Protein AF-A0A523IFW9-F1 (afdb_monomer_lite)

Secondary structure (DSSP, 8-state):
-EEEESS-EEEEEEEE-TT--EEEEEEEEEE-SEEEE-----TTPPSEEEEEEEEETTEEEEEEEEE--HHHHHHHHHS--------

Sequence (87 aa):
MRYSLVQNSNVILKVFNILGQEIQTLVNKTQVAGEYEISWNSGDLPSGLYVYRLQAGQSVEIRKMILPKIKEIVDKARGGFFAPFHK

Foldseek 3Di:
DKDFDPAWFQKWKFKADPVRDTDDTQGGGTDGGGMDDGDDDPDPDDWAKMKMWIDTHPDIDIDIDTDDDPVVVVVVVVPDDDPDPDD

Structure (mmCIF, N/CA/C/O backbone):
data_AF-A0A523IFW9-F1
#
_entry.id   AF-A0A523IFW9-F1
#
loop_
_atom_site.group_PDB
_atom_site.id
_atom_site.type_symbol
_atom_site.label_atom_id
_atom_site.label_alt_id
_atom_site.label_comp_id
_atom_site.label_asym_id
_atom_site.label_en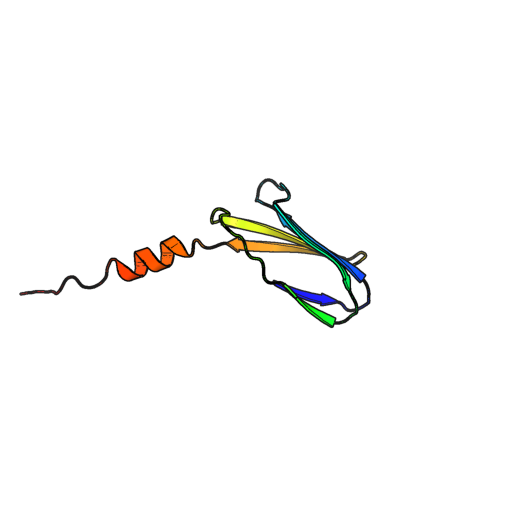tity_id
_atom_site.label_seq_id
_atom_site.pdbx_PDB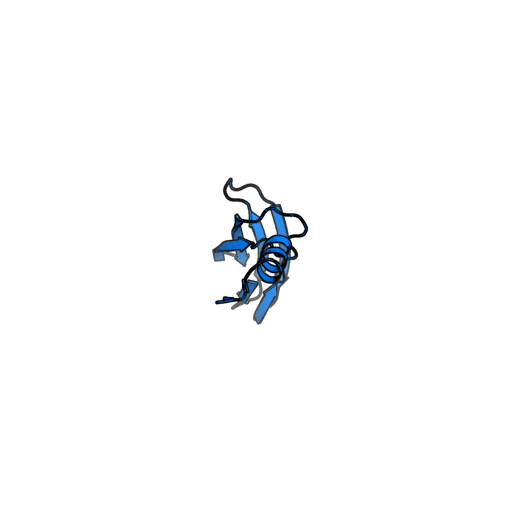_ins_code
_atom_site.Cartn_x
_atom_site.Cartn_y
_atom_site.Cartn_z
_atom_site.occupancy
_atom_site.B_iso_or_equiv
_atom_site.auth_seq_id
_atom_site.auth_comp_id
_atom_site.auth_asym_id
_atom_site.auth_atom_id
_atom_site.pdbx_PDB_model_num
ATOM 1 N N . MET A 1 1 ? 1.962 -8.488 1.525 1.00 91.12 1 MET A N 1
ATOM 2 C CA . MET A 1 1 ? 2.079 -7.320 2.436 1.00 91.12 1 MET A CA 1
ATOM 3 C C . MET A 1 1 ? 1.167 -7.568 3.625 1.00 91.12 1 MET A C 1
ATOM 5 O O . MET A 1 1 ? 0.053 -8.006 3.384 1.00 91.12 1 MET A O 1
ATOM 9 N N . ARG A 1 2 ? 1.613 -7.342 4.867 1.00 95.19 2 ARG A N 1
ATOM 10 C CA . ARG A 1 2 ? 0.806 -7.605 6.076 1.00 95.19 2 ARG A CA 1
ATOM 11 C C . ARG A 1 2 ? 0.648 -6.349 6.932 1.00 95.19 2 ARG A C 1
ATOM 13 O O . ARG A 1 2 ? 1.603 -5.571 7.038 1.00 95.19 2 ARG A O 1
ATOM 20 N N . TYR A 1 3 ? -0.531 -6.172 7.519 1.00 96.44 3 TYR A N 1
ATOM 21 C CA . TYR A 1 3 ? -0.826 -5.122 8.495 1.00 96.44 3 TYR A CA 1
ATOM 22 C C . TYR A 1 3 ? -1.965 -5.534 9.428 1.00 96.44 3 TYR A C 1
ATOM 24 O O . TYR A 1 3 ? -2.818 -6.339 9.053 1.00 96.44 3 TYR A O 1
ATOM 32 N N . SER A 1 4 ? -1.982 -4.922 10.609 1.00 96.69 4 SER A N 1
ATOM 33 C CA . SER A 1 4 ? -3.001 -5.115 11.630 1.00 96.69 4 SER A CA 1
ATOM 34 C C . SER A 1 4 ? -3.804 -3.835 11.839 1.00 96.69 4 SER A C 1
ATOM 36 O O . SER A 1 4 ? -3.292 -2.721 11.703 1.00 96.69 4 SER A O 1
ATOM 38 N N . LEU A 1 5 ? -5.086 -3.987 12.152 1.00 97.56 5 LEU A N 1
ATOM 39 C CA . LEU A 1 5 ? -5.977 -2.897 12.526 1.00 97.56 5 LEU A CA 1
ATOM 40 C C . LEU A 1 5 ? -6.439 -3.105 13.964 1.00 97.56 5 LEU A C 1
ATOM 42 O O . LEU A 1 5 ? -7.089 -4.103 14.268 1.00 97.56 5 LEU A O 1
ATOM 46 N N . VAL A 1 6 ? -6.160 -2.129 14.828 1.00 95.50 6 VAL A N 1
ATOM 47 C CA . VAL A 1 6 ? -6.628 -2.133 16.227 1.00 95.50 6 VAL A CA 1
ATOM 48 C C . VAL A 1 6 ? -8.117 -1.789 16.353 1.00 95.50 6 VAL A C 1
ATOM 50 O O . VAL A 1 6 ? -8.754 -2.141 17.338 1.00 95.50 6 VAL A O 1
ATOM 53 N N . GLN A 1 7 ? -8.681 -1.112 15.349 1.00 96.69 7 GLN A N 1
ATOM 54 C CA . GLN A 1 7 ? -10.082 -0.702 15.300 1.00 96.69 7 GLN A CA 1
ATOM 55 C C . GLN A 1 7 ? -10.581 -0.610 13.856 1.00 96.69 7 GLN A C 1
ATOM 57 O O . GLN A 1 7 ? -9.791 -0.477 12.914 1.00 96.69 7 GLN A O 1
ATOM 62 N N . ASN A 1 8 ? -11.903 -0.601 13.691 1.00 97.81 8 ASN A N 1
ATOM 63 C CA . ASN A 1 8 ? -12.540 -0.410 12.391 1.00 97.81 8 ASN A CA 1
ATOM 64 C C . ASN A 1 8 ? -12.087 0.915 11.770 1.00 97.81 8 ASN A C 1
ATOM 66 O O . ASN A 1 8 ? -12.186 1.971 12.397 1.00 97.81 8 ASN A O 1
ATOM 70 N N . SER A 1 9 ? -11.580 0.850 10.543 1.00 98.06 9 SER A N 1
ATOM 71 C CA . SER A 1 9 ? -10.943 1.990 9.886 1.00 98.06 9 SER A CA 1
ATOM 72 C C . SER A 1 9 ? -11.238 1.994 8.393 1.00 98.06 9 SER A C 1
ATOM 74 O O . SER A 1 9 ? -11.333 0.938 7.766 1.00 98.06 9 SER A O 1
ATOM 76 N N . ASN A 1 10 ? -11.345 3.185 7.800 1.00 98.19 10 ASN A N 1
ATOM 77 C CA . ASN A 1 10 ? -11.204 3.319 6.354 1.00 98.19 10 ASN A CA 1
ATOM 78 C C . ASN A 1 10 ? -9.730 3.098 5.996 1.00 98.19 10 ASN A C 1
ATOM 80 O O . ASN A 1 10 ? -8.861 3.802 6.519 1.00 98.19 10 ASN A O 1
ATOM 84 N N . VAL A 1 11 ? -9.470 2.088 5.166 1.00 98.38 11 VAL A N 1
ATOM 85 C CA . VAL A 1 11 ? -8.126 1.674 4.773 1.00 98.38 11 VAL A CA 1
ATOM 86 C C . VAL A 1 11 ? -7.878 2.021 3.317 1.00 98.38 11 VAL A C 1
ATOM 88 O O . VAL A 1 11 ? -8.630 1.605 2.432 1.00 98.38 11 VAL A O 1
ATOM 91 N N . ILE A 1 12 ? -6.778 2.733 3.078 1.00 98.50 12 ILE A N 1
ATOM 92 C CA . ILE A 1 12 ? -6.262 3.056 1.753 1.00 98.50 12 ILE A CA 1
ATOM 93 C C . ILE A 1 12 ? -4.833 2.522 1.655 1.00 98.50 12 ILE A C 1
ATOM 95 O O . ILE A 1 12 ? -3.940 3.000 2.351 1.00 98.50 12 ILE A O 1
ATOM 99 N N . LEU A 1 13 ? -4.608 1.542 0.780 1.00 98.19 13 LEU A N 1
ATOM 100 C CA . LEU A 1 13 ? -3.284 1.010 0.461 1.00 98.19 13 LEU A CA 1
ATOM 101 C C . LEU A 1 13 ? -2.957 1.359 -0.989 1.00 98.19 13 LEU A C 1
ATOM 103 O O . LEU A 1 13 ? -3.623 0.878 -1.908 1.00 98.19 13 LEU A O 1
ATOM 107 N N . LYS A 1 14 ? -1.924 2.172 -1.190 1.00 98.31 14 LYS A N 1
ATOM 108 C CA . LYS A 1 14 ? -1.470 2.621 -2.512 1.00 98.31 14 LYS A CA 1
ATOM 109 C C . LYS A 1 14 ? -0.005 2.291 -2.727 1.00 98.31 14 LYS A C 1
ATOM 111 O O . LYS A 1 14 ? 0.779 2.375 -1.785 1.00 98.31 14 LYS A O 1
ATOM 116 N N . VAL A 1 15 ? 0.356 1.951 -3.958 1.00 97.62 15 VAL A N 1
ATOM 117 C CA . VAL A 1 15 ? 1.731 1.688 -4.392 1.00 97.62 15 VAL A CA 1
ATOM 118 C C . VAL A 1 15 ? 2.202 2.817 -5.299 1.00 97.62 15 VAL A C 1
ATOM 120 O O . VAL A 1 15 ? 1.449 3.298 -6.142 1.00 97.62 15 VAL A O 1
ATOM 123 N N . PHE A 1 16 ? 3.459 3.209 -5.133 1.00 97.88 16 PHE A N 1
ATOM 124 C CA . PHE A 1 16 ? 4.126 4.302 -5.821 1.00 97.88 16 PHE A CA 1
ATOM 125 C C . PHE A 1 16 ? 5.494 3.853 -6.335 1.00 97.88 16 PHE A C 1
ATOM 127 O O . PHE A 1 16 ? 6.145 2.987 -5.740 1.00 97.88 16 PHE A O 1
ATOM 134 N N . ASN A 1 17 ? 5.957 4.478 -7.414 1.00 96.00 17 ASN A N 1
ATOM 135 C CA . ASN A 1 17 ? 7.357 4.386 -7.824 1.00 96.00 17 ASN A CA 1
ATOM 136 C C . ASN A 1 17 ? 8.235 5.385 -7.042 1.00 96.00 17 ASN A C 1
ATOM 138 O O . ASN A 1 17 ? 7.746 6.178 -6.236 1.00 96.00 17 ASN A O 1
ATOM 142 N N . ILE A 1 18 ? 9.549 5.365 -7.286 1.00 94.75 18 ILE A N 1
ATOM 143 C CA . ILE A 1 18 ? 10.513 6.237 -6.588 1.00 94.75 18 ILE A CA 1
ATOM 144 C C . ILE A 1 18 ? 10.329 7.735 -6.865 1.00 94.75 18 ILE A C 1
ATOM 146 O O . ILE A 1 18 ? 10.818 8.553 -6.093 1.00 94.75 18 ILE A O 1
ATOM 150 N N . LEU A 1 19 ? 9.628 8.094 -7.944 1.00 95.62 19 LEU A N 1
ATOM 151 C CA . LEU A 1 19 ? 9.304 9.480 -8.286 1.00 95.62 19 LEU A CA 1
ATOM 152 C C . LEU A 1 19 ? 8.026 9.960 -7.576 1.00 95.62 19 LEU A C 1
ATOM 154 O O . LEU A 1 19 ? 7.598 11.091 -7.784 1.00 95.62 19 LEU A O 1
ATOM 158 N N . GLY A 1 20 ? 7.398 9.107 -6.759 1.00 95.25 20 GLY A N 1
ATOM 159 C CA . GLY A 1 20 ? 6.156 9.415 -6.053 1.00 95.25 20 GLY A CA 1
ATOM 160 C C . GLY A 1 20 ? 4.902 9.309 -6.923 1.00 95.25 20 GLY A C 1
ATOM 161 O O . GLY A 1 20 ? 3.830 9.719 -6.487 1.00 95.25 20 GLY A O 1
ATOM 162 N N . GLN A 1 21 ? 5.002 8.754 -8.133 1.00 96.81 21 GLN A N 1
ATOM 163 C CA . GLN A 1 21 ? 3.841 8.543 -8.997 1.00 96.81 21 GLN A CA 1
ATOM 164 C C . GLN A 1 21 ? 3.043 7.340 -8.492 1.00 96.81 21 GLN A C 1
ATOM 166 O O . GLN A 1 21 ? 3.620 6.278 -8.249 1.00 96.81 21 GLN A O 1
ATOM 171 N N . GLU A 1 22 ? 1.726 7.504 -8.331 1.00 97.31 22 GLU A N 1
ATOM 172 C CA . GLU A 1 22 ? 0.827 6.405 -7.969 1.00 97.31 22 GLU A CA 1
ATOM 173 C C . GLU A 1 22 ? 0.771 5.389 -9.112 1.00 97.31 22 GLU A C 1
ATOM 175 O O . GLU A 1 22 ? 0.459 5.731 -10.249 1.00 97.31 22 GLU A O 1
ATOM 180 N N . ILE A 1 23 ? 1.079 4.136 -8.793 1.00 96.44 23 ILE A N 1
ATOM 181 C CA . ILE A 1 23 ? 1.051 3.013 -9.730 1.00 96.44 23 ILE A CA 1
ATOM 182 C C . ILE A 1 23 ? -0.269 2.260 -9.612 1.00 96.44 23 ILE A C 1
ATOM 184 O O . ILE A 1 23 ? -0.861 1.880 -10.618 1.00 96.44 23 ILE A O 1
ATOM 188 N N . GLN A 1 24 ? -0.730 2.023 -8.381 1.00 95.81 24 GLN A N 1
ATOM 189 C CA . GLN A 1 24 ? -1.934 1.235 -8.142 1.00 95.81 24 GLN A CA 1
ATOM 190 C C . GLN A 1 24 ? -2.523 1.499 -6.756 1.00 95.81 24 GLN A C 1
ATOM 192 O O . GLN A 1 24 ? -1.799 1.574 -5.761 1.00 95.81 24 GLN A O 1
ATOM 197 N N . THR A 1 25 ? -3.853 1.538 -6.674 1.00 97.38 25 THR A N 1
ATOM 198 C CA . THR A 1 25 ? -4.592 1.411 -5.413 1.00 97.38 25 THR A CA 1
ATOM 199 C C . THR A 1 25 ? -4.956 -0.060 -5.193 1.00 97.38 25 THR A C 1
ATOM 201 O O . THR A 1 25 ? -5.644 -0.663 -6.012 1.00 97.38 25 THR A O 1
ATOM 204 N N . LEU A 1 26 ? -4.486 -0.647 -4.092 1.00 97.00 26 LEU A N 1
ATOM 205 C CA . LEU A 1 26 ? -4.700 -2.056 -3.736 1.00 97.00 26 LEU A CA 1
ATOM 206 C C . LEU A 1 26 ? -5.866 -2.249 -2.763 1.00 97.00 26 LEU A C 1
ATOM 208 O O . LEU A 1 26 ? -6.560 -3.261 -2.809 1.00 97.00 26 LEU A O 1
ATOM 212 N N . VAL A 1 27 ? -6.077 -1.280 -1.873 1.00 98.06 27 VAL A N 1
ATOM 213 C CA . VAL A 1 27 ? -7.186 -1.268 -0.914 1.00 98.06 27 VAL A CA 1
ATOM 214 C C . VAL A 1 27 ? -7.738 0.149 -0.859 1.00 98.06 27 VAL A C 1
ATOM 216 O O . VAL A 1 27 ? -6.967 1.103 -0.794 1.00 98.06 27 VAL A O 1
ATOM 219 N N . ASN A 1 28 ? -9.060 0.280 -0.889 1.00 98.00 28 ASN A N 1
ATOM 220 C CA . ASN A 1 28 ? -9.773 1.527 -0.622 1.00 98.00 28 ASN A CA 1
ATOM 221 C C . ASN A 1 28 ? -11.168 1.190 -0.082 1.00 98.00 28 ASN A C 1
ATOM 223 O O . ASN A 1 28 ? -12.154 1.205 -0.818 1.00 98.00 28 ASN A O 1
ATOM 227 N N . LYS A 1 29 ? -11.232 0.746 1.175 1.00 98.00 29 LYS A N 1
ATOM 228 C CA . LYS A 1 29 ? -12.490 0.331 1.809 1.00 98.00 29 LYS A CA 1
ATOM 229 C C . LYS A 1 29 ? -12.403 0.379 3.324 1.00 98.00 29 LYS A C 1
ATOM 231 O O . LYS A 1 29 ? -11.322 0.307 3.902 1.00 98.00 29 LYS A O 1
ATOM 236 N N . THR A 1 30 ? -13.561 0.431 3.969 1.00 98.25 30 THR A N 1
ATOM 237 C CA . THR A 1 30 ? -13.653 0.204 5.411 1.00 98.25 30 THR A CA 1
ATOM 238 C C . THR A 1 30 ? -13.378 -1.262 5.724 1.00 98.25 30 THR A C 1
ATOM 240 O O . THR A 1 30 ? -13.924 -2.161 5.084 1.00 98.25 30 THR A O 1
ATOM 243 N N . GLN A 1 31 ? -12.513 -1.495 6.704 1.00 98.25 31 GLN A N 1
ATOM 244 C CA . GLN A 1 31 ? -12.160 -2.813 7.214 1.00 98.25 31 GLN A CA 1
ATOM 245 C C . GLN A 1 31 ? -12.352 -2.839 8.728 1.00 98.25 31 GLN A C 1
ATOM 247 O O . GLN A 1 31 ? -12.169 -1.824 9.404 1.00 98.25 31 GLN A O 1
ATOM 252 N N . VAL A 1 32 ? -12.754 -3.994 9.253 1.00 98.38 32 VAL A N 1
ATOM 253 C CA . VAL A 1 32 ? -12.901 -4.202 10.697 1.00 98.38 32 VAL A CA 1
ATOM 254 C C . VAL A 1 32 ? -11.542 -4.435 11.357 1.00 98.38 32 VAL A C 1
ATOM 256 O O . VAL A 1 32 ? -10.572 -4.747 10.664 1.00 98.38 32 VAL A O 1
ATOM 259 N N . ALA A 1 33 ? -11.464 -4.297 12.679 1.00 98.19 33 ALA A N 1
ATOM 260 C CA . ALA A 1 33 ? -10.270 -4.677 13.435 1.00 98.19 33 ALA A CA 1
ATOM 261 C C . ALA A 1 33 ? -9.836 -6.120 13.107 1.00 98.19 33 ALA A C 1
ATOM 263 O O . ALA A 1 33 ? -10.682 -7.005 12.957 1.00 98.19 33 ALA A O 1
ATOM 264 N N . GLY A 1 34 ? -8.530 -6.351 12.975 1.00 98.12 34 GLY A N 1
ATOM 265 C CA . GLY A 1 34 ? -7.976 -7.655 12.604 1.00 98.12 34 GLY A CA 1
ATOM 266 C C . GLY A 1 34 ? -6.705 -7.579 11.761 1.00 98.12 34 GLY A C 1
ATOM 267 O O . GLY A 1 34 ? -6.186 -6.500 11.476 1.00 98.12 34 GLY A O 1
ATOM 268 N N . GLU A 1 35 ? -6.216 -8.751 11.362 1.00 98.06 35 GLU A N 1
ATOM 269 C CA . GLU A 1 35 ? -5.013 -8.930 10.547 1.00 98.06 35 GLU A CA 1
ATOM 270 C C . GLU A 1 35 ? -5.365 -9.075 9.067 1.00 98.06 35 GLU A C 1
ATOM 272 O O . GLU A 1 35 ? -6.305 -9.782 8.700 1.00 98.06 35 GLU A O 1
ATOM 277 N N . TYR A 1 36 ? -4.570 -8.447 8.204 1.00 97.88 36 TYR A N 1
ATOM 278 C CA . TYR A 1 36 ? -4.782 -8.468 6.764 1.00 97.88 36 TYR A CA 1
ATOM 279 C C . TYR A 1 36 ? -3.504 -8.816 6.018 1.00 97.88 36 TYR A C 1
ATOM 281 O O . TYR A 1 36 ? -2.413 -8.325 6.318 1.00 97.88 36 TYR A O 1
ATOM 289 N N . GLU A 1 37 ? -3.665 -9.634 4.982 1.00 96.75 37 GLU A N 1
ATOM 290 C CA . GLU A 1 37 ? -2.627 -9.935 4.011 1.00 96.75 37 GLU A CA 1
ATOM 291 C C . GLU A 1 37 ? -3.092 -9.536 2.613 1.00 96.75 37 GLU A C 1
ATOM 293 O O . GLU A 1 37 ? -4.161 -9.932 2.153 1.00 96.75 37 GLU A O 1
ATOM 298 N N . ILE A 1 38 ? -2.268 -8.740 1.937 1.00 94.62 38 ILE A N 1
ATOM 299 C CA . ILE A 1 38 ? -2.500 -8.284 0.571 1.00 94.62 38 ILE A CA 1
ATOM 300 C C . ILE A 1 38 ? -1.429 -8.872 -0.338 1.00 94.62 38 ILE A C 1
ATOM 302 O O . ILE A 1 38 ? -0.229 -8.631 -0.146 1.00 94.62 38 ILE A O 1
ATOM 306 N N . SER A 1 39 ? -1.881 -9.606 -1.349 1.00 90.25 39 SER A N 1
ATOM 307 C CA . SER A 1 39 ? -1.061 -10.058 -2.469 1.00 90.25 39 SER A CA 1
ATOM 308 C C . SER A 1 39 ? -1.084 -8.996 -3.559 1.00 90.25 39 SER A C 1
ATOM 310 O O . SER A 1 39 ? -2.150 -8.635 -4.054 1.00 90.25 39 SER A O 1
ATOM 312 N N . TRP A 1 40 ? 0.088 -8.489 -3.937 1.00 90.31 40 TRP A N 1
ATOM 313 C CA . TRP A 1 40 ? 0.215 -7.550 -5.046 1.00 90.31 40 TRP A CA 1
ATOM 314 C C . TRP A 1 40 ? 0.731 -8.285 -6.281 1.00 90.31 40 TRP A C 1
ATOM 316 O O . TRP A 1 40 ? 1.868 -8.754 -6.290 1.00 90.31 40 TRP A O 1
ATOM 326 N N . ASN A 1 41 ? -0.110 -8.394 -7.311 1.00 86.50 41 ASN A N 1
ATOM 327 C CA . ASN A 1 41 ? 0.329 -8.831 -8.630 1.00 86.50 41 ASN A CA 1
ATOM 328 C C . ASN A 1 41 ? 0.857 -7.614 -9.394 1.00 86.50 41 ASN A C 1
ATOM 330 O O . ASN A 1 41 ? 0.081 -6.767 -9.832 1.00 86.50 41 ASN A O 1
ATOM 334 N N . SER A 1 42 ? 2.175 -7.537 -9.530 1.00 83.44 4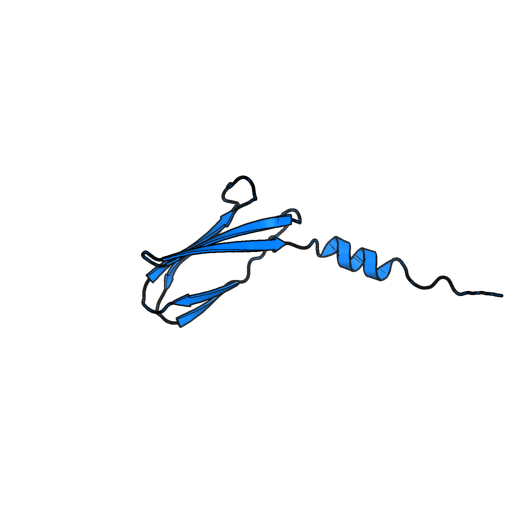2 SER A N 1
ATOM 335 C CA . SER A 1 42 ? 2.867 -6.437 -10.193 1.00 83.44 42 SER A CA 1
ATOM 336 C C . SER A 1 42 ? 2.831 -6.512 -11.723 1.00 83.44 42 SER A C 1
ATOM 338 O O . SER A 1 42 ? 3.377 -5.623 -12.365 1.00 83.44 42 SER A O 1
ATOM 340 N N . GLY A 1 43 ? 2.240 -7.556 -12.317 1.00 85.44 43 GLY A N 1
ATOM 341 C CA . GLY A 1 43 ? 2.181 -7.731 -13.771 1.00 85.44 43 GLY A CA 1
ATOM 342 C C . GLY A 1 43 ? 3.551 -7.558 -14.434 1.00 85.44 43 GLY A C 1
ATOM 343 O O . GLY A 1 43 ? 4.539 -8.137 -13.983 1.00 85.44 43 GLY A O 1
ATOM 344 N N . ASP A 1 44 ? 3.602 -6.704 -15.457 1.00 85.94 44 ASP A N 1
ATOM 345 C CA . ASP A 1 44 ? 4.811 -6.384 -16.228 1.00 85.94 44 ASP A CA 1
ATOM 346 C C . ASP A 1 44 ? 5.603 -5.182 -15.680 1.00 85.94 44 ASP A C 1
ATOM 348 O O . ASP A 1 44 ? 6.430 -4.599 -16.386 1.00 85.94 44 ASP A O 1
ATOM 352 N N . LEU A 1 45 ? 5.361 -4.776 -14.428 1.00 90.44 45 LEU A N 1
ATOM 353 C CA . LEU A 1 45 ? 6.107 -3.674 -13.831 1.00 90.44 45 LEU A CA 1
ATOM 354 C C . LEU A 1 45 ? 7.614 -3.985 -13.787 1.00 90.44 45 LEU A C 1
ATOM 356 O O . LEU A 1 45 ? 8.009 -5.097 -13.415 1.00 90.44 45 LEU A O 1
ATOM 360 N N . PRO A 1 46 ? 8.477 -3.002 -14.111 1.00 90.62 46 PRO A N 1
ATOM 361 C CA . PRO A 1 46 ? 9.915 -3.179 -14.030 1.00 90.62 46 PRO A CA 1
ATOM 362 C C . PRO A 1 46 ? 10.348 -3.572 -12.626 1.00 90.62 46 PRO A C 1
ATOM 364 O O . PRO A 1 46 ? 9.815 -3.094 -11.623 1.00 90.62 46 PRO A O 1
ATOM 367 N N . SER A 1 47 ? 11.381 -4.394 -12.552 1.00 90.62 47 SER A N 1
ATOM 368 C CA . SER A 1 47 ? 12.027 -4.687 -11.281 1.00 90.62 47 SER A CA 1
ATOM 369 C C . SER A 1 47 ? 12.683 -3.443 -10.717 1.00 90.62 47 SER A C 1
ATOM 371 O O . SER A 1 47 ? 13.249 -2.636 -11.452 1.00 90.62 47 SER A O 1
ATOM 373 N N . GLY A 1 48 ? 12.604 -3.287 -9.404 1.00 92.19 48 GLY A N 1
ATOM 374 C CA . GLY A 1 48 ? 13.108 -2.089 -8.758 1.00 92.19 48 GLY A CA 1
ATOM 375 C C . GLY A 1 48 ? 12.469 -1.818 -7.412 1.00 92.19 48 GLY A C 1
ATOM 376 O O . GLY A 1 48 ? 11.749 -2.647 -6.851 1.00 92.19 48 GLY A O 1
ATOM 377 N N . LEU A 1 49 ? 12.779 -0.637 -6.890 1.00 94.75 49 LEU A N 1
ATOM 378 C CA . LEU A 1 49 ? 12.246 -0.146 -5.634 1.00 94.75 49 LEU A CA 1
ATOM 379 C C . LEU A 1 49 ? 10.868 0.478 -5.856 1.00 94.75 49 LEU A C 1
ATO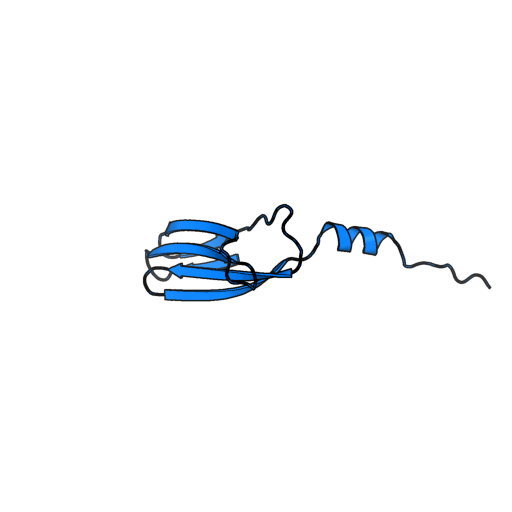M 381 O O . LEU A 1 49 ? 10.705 1.387 -6.666 1.00 94.75 49 LEU A O 1
ATOM 385 N N . TYR A 1 50 ? 9.911 0.032 -5.059 1.00 96.50 50 TYR A N 1
ATOM 386 C CA . TYR A 1 50 ? 8.591 0.627 -4.943 1.00 96.50 50 TYR A CA 1
ATOM 387 C C . TYR A 1 50 ? 8.340 1.018 -3.494 1.00 96.50 50 TYR A C 1
ATOM 389 O O . TYR A 1 50 ? 8.973 0.521 -2.557 1.00 96.50 50 TYR A O 1
ATOM 397 N N . VAL A 1 51 ? 7.397 1.927 -3.311 1.00 97.19 51 VAL A N 1
ATOM 398 C CA . VAL A 1 51 ? 6.944 2.378 -2.001 1.00 97.19 51 VAL A CA 1
ATOM 399 C C . VAL A 1 51 ? 5.459 2.102 -1.913 1.00 97.19 51 VAL A C 1
ATOM 401 O O . VAL A 1 51 ? 4.733 2.371 -2.862 1.00 97.19 51 VAL A O 1
ATOM 404 N N . TYR A 1 52 ? 4.983 1.591 -0.784 1.00 97.25 52 TYR A N 1
ATOM 405 C CA . TYR A 1 52 ? 3.555 1.584 -0.508 1.00 97.25 52 TYR A CA 1
ATOM 406 C C . TYR A 1 52 ? 3.230 2.434 0.710 1.00 97.25 52 TYR A C 1
ATOM 408 O O . TYR A 1 52 ? 3.999 2.496 1.671 1.00 97.25 52 TYR A O 1
ATOM 416 N N . ARG A 1 53 ? 2.072 3.087 0.646 1.00 97.88 53 ARG A N 1
ATOM 417 C CA . ARG A 1 53 ? 1.484 3.876 1.723 1.00 97.88 53 ARG A CA 1
ATOM 418 C C . ARG A 1 53 ? 0.203 3.192 2.172 1.00 97.88 53 ARG A C 1
ATOM 420 O O . ARG A 1 53 ? -0.721 3.042 1.373 1.00 97.88 53 ARG A O 1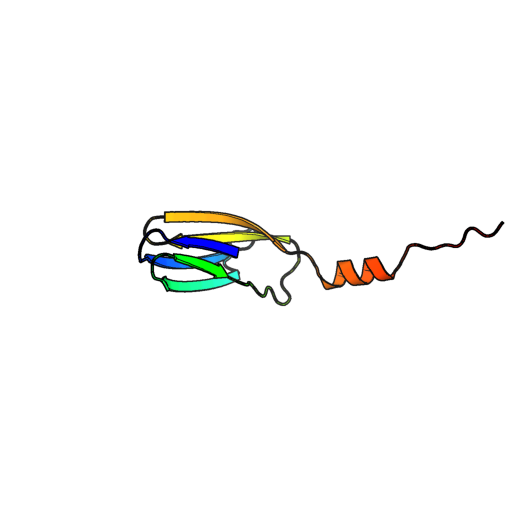
ATOM 427 N N . LEU A 1 54 ? 0.167 2.792 3.435 1.00 98.19 54 LEU A N 1
ATOM 428 C CA . LEU A 1 54 ? -1.012 2.304 4.134 1.00 98.19 54 LEU A CA 1
ATOM 429 C C . LEU A 1 54 ? -1.549 3.441 5.001 1.00 98.19 54 LEU A C 1
ATOM 431 O O . LEU A 1 54 ? -0.862 3.910 5.901 1.00 98.19 54 LEU A O 1
ATOM 435 N N . GLN A 1 55 ? -2.770 3.881 4.742 1.00 98.19 55 GLN A N 1
ATOM 436 C CA . GLN A 1 55 ? -3.503 4.782 5.620 1.00 98.19 55 GLN A CA 1
ATOM 437 C C . GLN A 1 55 ? -4.669 4.017 6.240 1.00 98.19 55 GLN A C 1
ATOM 439 O O . GLN A 1 55 ? -5.453 3.415 5.513 1.00 98.19 55 GLN A O 1
ATOM 444 N N . ALA A 1 56 ? -4.785 4.058 7.564 1.00 97.56 56 ALA A N 1
ATOM 445 C CA . ALA A 1 56 ? -5.883 3.474 8.324 1.00 97.56 56 ALA A CA 1
ATOM 446 C C . ALA A 1 56 ? -6.399 4.516 9.324 1.00 97.56 56 ALA A C 1
ATOM 448 O O . ALA A 1 56 ? -5.774 4.780 10.354 1.00 97.56 56 ALA A O 1
ATOM 449 N N . GLY A 1 57 ? -7.517 5.165 8.988 1.00 93.44 57 GLY A N 1
ATOM 450 C CA . GLY A 1 57 ? -7.997 6.323 9.746 1.00 93.44 57 GLY A CA 1
ATOM 451 C C . GLY A 1 57 ? -6.963 7.457 9.749 1.00 93.44 57 GLY A C 1
ATOM 452 O O . GLY A 1 57 ? -6.622 7.985 8.690 1.00 93.44 57 GLY A O 1
ATOM 453 N N . GLN A 1 58 ? -6.470 7.819 10.939 1.00 93.88 58 GLN A N 1
ATOM 454 C CA . GLN A 1 58 ? -5.434 8.848 11.125 1.00 93.88 58 GLN A CA 1
ATOM 455 C C . GLN A 1 58 ? -4.002 8.296 11.038 1.00 93.88 58 GLN A C 1
ATOM 457 O O . GLN A 1 58 ? -3.058 9.069 10.892 1.00 93.88 58 GLN A O 1
ATOM 462 N N . SER A 1 59 ? -3.824 6.973 11.121 1.00 95.25 59 SER A N 1
ATOM 463 C CA . SER A 1 59 ? -2.502 6.354 11.024 1.00 95.25 59 SER A CA 1
ATOM 464 C C . SER A 1 59 ? -2.062 6.268 9.567 1.00 95.25 59 SER A C 1
ATOM 466 O O . SER A 1 59 ? -2.842 5.877 8.694 1.00 95.25 59 SER A O 1
ATOM 468 N N . VAL A 1 60 ? -0.804 6.619 9.307 1.00 97.31 60 VAL A N 1
ATOM 469 C CA . VAL A 1 60 ? -0.167 6.496 7.997 1.00 97.31 60 VAL A CA 1
ATOM 470 C C . VAL A 1 60 ? 1.165 5.791 8.176 1.00 97.31 60 VAL A C 1
ATOM 472 O O . VAL A 1 60 ? 2.030 6.245 8.918 1.00 97.31 60 VAL A O 1
ATOM 475 N N . GLU A 1 61 ? 1.347 4.713 7.431 1.00 97.31 61 GLU A N 1
ATOM 476 C CA . GLU A 1 61 ? 2.579 3.951 7.384 1.00 97.31 61 GLU A CA 1
ATOM 477 C C . GLU A 1 61 ? 3.096 3.879 5.950 1.00 97.31 61 GLU A C 1
ATOM 479 O O . GLU A 1 61 ? 2.340 3.661 5.000 1.00 97.31 61 GLU A O 1
ATOM 484 N N . ILE A 1 62 ? 4.401 4.071 5.786 1.00 97.19 62 ILE A N 1
ATOM 485 C CA . ILE A 1 62 ? 5.073 4.028 4.491 1.00 97.19 62 ILE A CA 1
ATOM 486 C C . ILE A 1 62 ? 6.165 2.975 4.577 1.00 97.19 62 ILE A C 1
ATOM 488 O O . ILE A 1 62 ? 7.039 3.059 5.439 1.00 97.19 62 ILE A O 1
ATOM 492 N N . ARG A 1 63 ? 6.145 1.995 3.670 1.00 96.62 63 ARG A N 1
ATOM 493 C CA . ARG A 1 63 ? 7.202 0.981 3.595 1.00 96.62 63 ARG A CA 1
ATOM 494 C C . ARG A 1 63 ? 7.738 0.841 2.178 1.00 96.62 63 ARG A C 1
ATOM 496 O O . ARG A 1 63 ? 7.030 1.025 1.189 1.00 96.62 63 ARG A O 1
ATOM 503 N N . LYS A 1 64 ? 9.020 0.500 2.101 1.00 95.31 64 LYS A N 1
ATOM 504 C CA . LYS A 1 64 ? 9.729 0.197 0.858 1.00 95.31 64 LYS A CA 1
ATOM 505 C C . LYS A 1 64 ? 9.572 -1.281 0.518 1.00 95.31 64 LYS A C 1
ATOM 507 O O . LYS A 1 64 ? 9.537 -2.122 1.415 1.00 95.31 64 LYS A O 1
ATOM 512 N N . MET A 1 65 ? 9.533 -1.598 -0.769 1.00 92.94 65 MET A N 1
ATOM 513 C CA . MET A 1 65 ? 9.581 -2.970 -1.259 1.00 92.94 65 MET A CA 1
ATOM 514 C C . MET A 1 65 ? 10.427 -3.078 -2.524 1.00 92.94 65 MET A C 1
ATOM 516 O O . MET A 1 65 ? 10.441 -2.172 -3.352 1.00 92.94 65 MET A O 1
ATOM 520 N N . ILE A 1 66 ? 11.116 -4.202 -2.682 1.00 91.50 66 ILE A N 1
ATOM 521 C CA . ILE A 1 66 ? 11.872 -4.511 -3.895 1.00 91.50 66 ILE A CA 1
ATOM 522 C C . ILE A 1 66 ? 11.047 -5.507 -4.699 1.00 91.50 66 ILE A C 1
ATOM 524 O O . ILE A 1 66 ? 10.680 -6.561 -4.181 1.00 91.50 66 ILE A O 1
ATOM 528 N N . LEU A 1 67 ? 10.754 -5.167 -5.951 1.00 90.06 67 LEU A N 1
ATOM 529 C CA . LEU A 1 67 ? 10.130 -6.075 -6.899 1.00 90.06 67 LEU A CA 1
ATOM 530 C C . LEU A 1 67 ? 11.228 -6.792 -7.703 1.00 90.06 67 LEU A C 1
ATOM 532 O O . LEU A 1 67 ? 11.914 -6.133 -8.488 1.00 90.06 67 LEU A O 1
ATOM 536 N N . PRO A 1 68 ? 11.431 -8.109 -7.524 1.00 82.62 68 PRO A N 1
ATOM 537 C CA . PRO A 1 68 ? 12.404 -8.863 -8.307 1.00 82.62 68 PRO A CA 1
ATOM 538 C C . PRO A 1 68 ? 11.866 -9.202 -9.704 1.00 82.62 68 PRO A C 1
ATOM 540 O O . PRO A 1 68 ? 10.664 -9.391 -9.894 1.00 82.62 68 PRO A O 1
ATOM 543 N N . LYS A 1 69 ? 12.759 -9.358 -10.687 1.00 72.12 69 LYS A N 1
ATOM 544 C CA . LYS A 1 69 ? 12.394 -9.872 -12.015 1.00 72.12 69 LYS A CA 1
ATOM 545 C C . LYS A 1 69 ? 12.370 -11.386 -11.956 1.00 72.12 69 LYS A C 1
ATOM 547 O O . LYS A 1 69 ? 13.423 -12.016 -11.917 1.00 72.12 69 LYS A O 1
ATOM 552 N N . ILE A 1 70 ? 11.187 -11.992 -11.958 1.00 63.56 70 ILE A N 1
ATOM 553 C CA . ILE A 1 70 ? 11.101 -13.453 -11.815 1.00 63.56 70 ILE A CA 1
ATOM 554 C C . ILE A 1 70 ? 11.536 -14.177 -13.103 1.00 63.56 70 ILE A C 1
ATOM 556 O O . ILE A 1 70 ? 12.184 -15.215 -13.005 1.00 63.56 70 ILE A O 1
ATOM 560 N N . LYS A 1 71 ? 11.316 -13.608 -14.303 1.00 56.94 71 LYS A N 1
ATOM 561 C CA . LYS A 1 71 ? 11.854 -14.196 -15.551 1.00 56.94 71 LYS A CA 1
ATOM 562 C C . LYS A 1 71 ? 13.390 -14.267 -15.562 1.00 56.94 71 LYS A C 1
ATOM 564 O O . LYS A 1 71 ? 13.953 -15.272 -15.964 1.00 56.94 71 LYS A O 1
ATOM 569 N N . GLU A 1 72 ? 14.078 -13.252 -15.045 1.00 53.47 72 GLU A N 1
ATOM 570 C CA . GLU A 1 72 ? 15.543 -13.173 -15.150 1.00 53.47 72 GLU A CA 1
ATOM 571 C C . GLU A 1 72 ? 16.279 -14.129 -14.196 1.00 53.47 72 GLU A C 1
ATOM 573 O O . GLU A 1 72 ? 17.326 -14.674 -14.541 1.00 53.47 72 GLU A O 1
ATOM 578 N N . ILE A 1 73 ? 15.723 -14.378 -13.006 1.00 55.72 73 ILE A N 1
ATOM 579 C CA . ILE A 1 73 ? 16.356 -15.243 -11.998 1.00 55.72 73 ILE A CA 1
ATOM 580 C C . ILE A 1 73 ? 16.276 -16.721 -12.409 1.00 55.72 73 ILE A C 1
ATOM 582 O O . ILE A 1 73 ? 17.239 -17.465 -12.223 1.00 55.72 73 ILE A O 1
ATOM 586 N N . VAL A 1 74 ? 15.158 -17.148 -13.004 1.00 60.81 74 VAL A N 1
ATOM 587 C CA . VAL A 1 74 ? 14.964 -18.544 -13.429 1.00 60.81 74 VAL A CA 1
ATOM 588 C C . VAL A 1 74 ? 15.794 -18.873 -14.672 1.00 60.81 74 VAL A C 1
ATOM 590 O O . VAL A 1 74 ? 16.395 -19.947 -14.733 1.00 60.81 74 VAL A O 1
ATOM 593 N N . ASP A 1 75 ? 15.897 -17.943 -15.623 1.00 57.22 75 ASP A N 1
ATOM 594 C CA . ASP A 1 75 ? 16.694 -18.141 -16.839 1.00 57.22 75 ASP A CA 1
ATOM 595 C C . ASP A 1 75 ? 18.201 -18.170 -16.530 1.00 57.22 75 ASP A C 1
ATOM 597 O O . ASP A 1 75 ? 18.940 -18.985 -17.085 1.00 57.22 75 ASP A O 1
ATOM 601 N N . LYS A 1 76 ? 18.664 -17.365 -15.563 1.00 56.62 76 LYS A N 1
ATOM 602 C CA . LYS A 1 76 ? 20.070 -17.356 -15.128 1.00 56.62 76 LYS A CA 1
ATOM 603 C C . LYS A 1 76 ? 20.451 -18.596 -14.309 1.00 56.62 76 LYS A C 1
ATOM 605 O O . LYS A 1 76 ? 21.570 -19.083 -14.436 1.00 56.62 76 LYS A O 1
ATOM 610 N N . ALA A 1 77 ? 19.524 -19.148 -13.521 1.00 60.75 77 ALA A N 1
ATOM 611 C CA . ALA A 1 77 ? 19.752 -20.371 -12.745 1.00 60.75 77 ALA A CA 1
ATOM 612 C C . ALA A 1 77 ? 19.838 -21.640 -13.614 1.00 60.75 77 ALA A C 1
ATOM 614 O O . ALA A 1 77 ? 20.497 -22.603 -13.231 1.00 60.75 77 ALA A O 1
ATOM 615 N N . ARG A 1 78 ? 19.206 -21.649 -14.794 1.00 62.22 78 ARG A N 1
ATOM 616 C CA . ARG A 1 78 ? 19.272 -22.774 -15.745 1.00 62.22 78 ARG A CA 1
ATOM 617 C C . ARG A 1 78 ? 20.484 -22.715 -16.685 1.00 62.22 78 ARG A C 1
ATOM 619 O O . ARG A 1 78 ? 20.774 -23.706 -17.344 1.00 62.22 78 ARG A O 1
ATOM 626 N N . GLY A 1 79 ? 21.182 -21.577 -16.748 1.00 59.31 79 GLY A N 1
ATOM 627 C CA . GLY A 1 79 ? 22.167 -21.276 -17.791 1.00 59.31 79 GLY A CA 1
ATOM 628 C C . GLY A 1 79 ? 23.652 -21.420 -17.441 1.00 59.31 79 GLY A C 1
ATOM 629 O O . GLY A 1 79 ? 24.473 -21.161 -18.316 1.00 59.31 79 GLY A O 1
ATOM 630 N N . GLY A 1 80 ? 24.056 -21.810 -16.226 1.00 62.19 80 GLY A N 1
ATOM 631 C CA . GLY A 1 80 ? 25.495 -21.962 -15.980 1.00 62.19 80 GLY A CA 1
ATOM 632 C C . GLY A 1 80 ? 25.924 -22.339 -14.572 1.00 62.19 80 GLY A C 1
ATOM 633 O O . GLY A 1 80 ? 26.125 -21.462 -13.740 1.00 62.19 80 GLY A O 1
ATOM 634 N N . PHE A 1 81 ? 26.171 -23.632 -14.357 1.00 62.59 81 PHE A N 1
ATOM 635 C CA . PHE A 1 81 ? 27.257 -24.128 -13.506 1.00 62.59 81 PHE A CA 1
ATOM 636 C C . PHE A 1 81 ? 27.431 -25.627 -13.769 1.00 62.59 81 PHE A C 1
ATOM 638 O O . PHE A 1 81 ? 26.726 -26.405 -13.161 1.00 62.59 81 PHE A O 1
ATOM 645 N N . PHE A 1 82 ? 28.274 -26.009 -14.736 1.00 52.81 82 PHE A N 1
ATOM 646 C CA . PHE A 1 82 ? 29.027 -27.277 -14.842 1.00 52.81 82 PHE A CA 1
ATOM 647 C C . PHE A 1 82 ? 29.796 -27.223 -16.171 1.00 52.81 82 PHE A C 1
ATOM 649 O O . PHE A 1 82 ? 29.360 -27.762 -17.184 1.00 52.81 82 PHE A O 1
ATOM 656 N N . ALA A 1 83 ? 30.946 -26.547 -16.193 1.00 52.06 83 ALA A N 1
ATOM 657 C CA . ALA A 1 83 ? 31.997 -26.994 -17.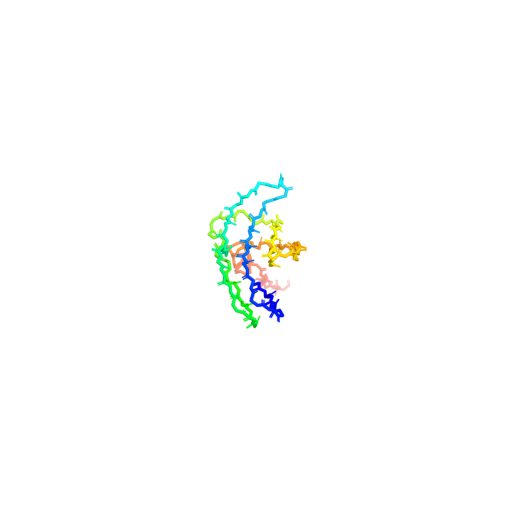098 1.00 52.06 83 ALA A CA 1
ATOM 658 C C . ALA A 1 83 ? 32.622 -28.225 -16.420 1.00 52.06 83 ALA A C 1
ATOM 660 O O . ALA A 1 83 ? 33.125 -28.083 -15.300 1.00 52.06 83 ALA A O 1
ATOM 661 N N . PRO A 1 84 ? 32.544 -29.435 -16.998 1.00 48.78 84 PRO A N 1
ATOM 662 C CA . PRO A 1 84 ? 33.266 -30.564 -16.443 1.00 48.78 84 PRO A CA 1
ATOM 663 C C . PRO A 1 84 ? 34.761 -30.275 -16.586 1.00 48.78 84 PRO A C 1
ATOM 665 O O . PRO A 1 84 ? 35.260 -30.061 -17.690 1.00 48.78 84 PRO A O 1
ATOM 668 N N . PHE A 1 85 ? 35.480 -30.271 -15.464 1.00 51.12 85 PHE A N 1
ATOM 669 C CA . PHE A 1 85 ? 36.927 -30.431 -15.492 1.00 51.12 85 PHE A CA 1
ATOM 670 C C . PHE A 1 85 ? 37.219 -31.785 -16.147 1.00 51.12 85 PHE A C 1
ATOM 672 O O . PHE A 1 85 ? 36.954 -32.845 -15.573 1.00 51.12 85 PHE A O 1
ATOM 679 N N . HIS A 1 86 ? 37.737 -31.759 -17.371 1.00 50.53 86 HIS A N 1
ATOM 680 C CA . HIS A 1 86 ? 38.339 -32.923 -17.996 1.00 50.53 86 HIS A CA 1
ATOM 681 C C . HIS A 1 86 ? 39.815 -32.656 -18.269 1.00 50.53 86 HIS A C 1
ATOM 683 O O . HIS A 1 86 ? 40.151 -31.907 -19.179 1.00 50.53 86 HIS A O 1
ATOM 689 N N . LYS A 1 87 ? 40.599 -33.361 -17.440 1.00 46.19 87 LYS A N 1
ATOM 690 C CA . LYS A 1 87 ? 42.038 -33.657 -17.432 1.00 46.19 87 LYS A CA 1
ATOM 691 C C . LYS A 1 87 ? 43.012 -32.491 -17.330 1.00 46.19 87 LYS A C 1
ATOM 693 O O . LYS A 1 87 ? 43.189 -31.756 -18.317 1.00 46.19 87 LYS A O 1
#

pLDDT: mean 86.88, std 16.35, range [46.19, 98.5]

Radius of gyration: 18.98 Å; chains: 1; bounding box: 56×43×34 Å